Protein AF-A0A388LB11-F1 (afdb_monomer_lite)

Radius of gyration: 39.64 Å; chains: 1; bounding box: 95×59×106 Å

pLDDT: mean 73.93, std 21.46, range [35.56, 98.44]

Sequence (176 aa):
MSSASGSKTSGGGGGKKEASGSGSGGPPPSYPRNPMEGRTCYKCGDPDHFANVSKEYWEAKESNKPFVPLLLGIGRTGRTMAPGAERRSLSADRYTARSESDETNTLMREYFARKERARVEKIEKEGREKAGREAEAAKQEKARRKLEKEAEKKREQKERDDQLLYLVRMEIRQET

Organism: Chara braunii (NCBI:txid69332)

Foldseek 3Di:
DDDDDDDDDDDDDDDDDDDDDDDDDDDPD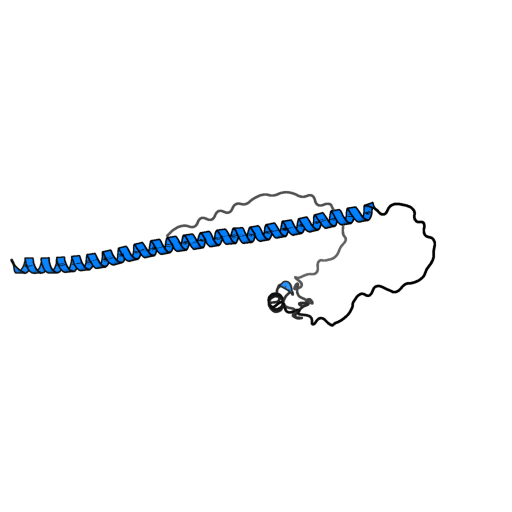DDDDDPLVVPAAPLPRHSPDHLVPDPVNVVCVVVVPPSDDPPDDDPVPPDDDDDDPDDDDPDDDDPPVVVVVVVVVVVVVVVVVVVVVVVVVVVVVVVVVVVVVVVVVVVVVVVVVVVVVVVVVVVVVVVVVVVVVVVVVVVVVVVD

Structure (mmCIF, N/CA/C/O backbone):
data_AF-A0A388LB11-F1
#
_entry.id   AF-A0A388LB11-F1
#
loop_
_atom_site.group_PDB
_atom_site.id
_atom_site.type_symbol
_atom_site.label_atom_id
_atom_site.label_alt_id
_atom_site.label_comp_id
_atom_site.label_asym_id
_atom_site.label_entity_id
_atom_site.label_seq_id
_atom_site.pdbx_PDB_ins_code
_atom_site.Cartn_x
_atom_site.Cartn_y
_atom_site.Cartn_z
_atom_site.occupancy
_atom_site.B_iso_or_equiv
_atom_site.auth_seq_id
_atom_site.auth_comp_id
_atom_site.auth_asym_id
_atom_site.auth_atom_id
_atom_site.pdbx_PDB_model_num
ATOM 1 N N . MET A 1 1 ? -24.658 -29.446 1.500 1.00 43.12 1 MET A N 1
ATOM 2 C CA . MET A 1 1 ? -25.381 -30.130 0.408 1.00 43.12 1 MET A CA 1
ATOM 3 C C . MET A 1 1 ? -25.432 -29.165 -0.766 1.00 43.12 1 MET A C 1
ATOM 5 O O . MET A 1 1 ? -25.865 -28.049 -0.523 1.00 43.12 1 MET A O 1
ATOM 9 N N . SER A 1 2 ? -24.991 -29.603 -1.957 1.00 46.25 2 SER A N 1
ATOM 10 C CA . SER A 1 2 ? -25.348 -29.044 -3.286 1.00 46.25 2 SER A CA 1
ATOM 11 C C . SER A 1 2 ? -24.793 -27.632 -3.610 1.00 46.25 2 SER A C 1
ATOM 13 O O . SER A 1 2 ? -24.921 -26.726 -2.807 1.00 46.25 2 SER A O 1
ATOM 15 N N . SER A 1 3 ? -24.146 -27.305 -4.734 1.00 49.41 3 SER A N 1
ATOM 16 C CA . SER A 1 3 ? -23.940 -27.967 -6.026 1.00 49.41 3 SER A CA 1
ATOM 17 C C . SER A 1 3 ? -22.742 -27.338 -6.753 1.00 49.41 3 SER A C 1
ATOM 19 O O . SER A 1 3 ? -22.456 -26.154 -6.597 1.00 49.41 3 SER A O 1
ATOM 21 N N . ALA A 1 4 ? -22.088 -28.133 -7.598 1.00 53.91 4 ALA A N 1
ATOM 22 C CA . ALA A 1 4 ? -21.172 -27.674 -8.635 1.00 53.91 4 ALA A CA 1
ATOM 23 C C . ALA A 1 4 ? -21.918 -26.927 -9.756 1.00 53.91 4 ALA A C 1
ATOM 25 O O . ALA A 1 4 ? -23.049 -27.284 -10.078 1.00 53.91 4 ALA A O 1
ATOM 26 N N . SER A 1 5 ? -21.253 -25.993 -10.442 1.00 58.09 5 SER A N 1
ATOM 27 C CA . SER A 1 5 ? -21.494 -25.798 -11.877 1.00 58.09 5 SER A CA 1
ATOM 28 C C . SER A 1 5 ? -20.234 -25.256 -12.547 1.00 58.09 5 SER A C 1
ATOM 30 O O . SER A 1 5 ? -19.763 -24.161 -12.252 1.00 58.09 5 SER A O 1
ATOM 32 N N . GLY A 1 6 ? -19.646 -26.090 -13.402 1.00 46.50 6 GLY A N 1
ATOM 33 C CA . GLY A 1 6 ? -18.661 -25.664 -14.380 1.00 46.50 6 GLY A CA 1
ATOM 34 C C . GLY A 1 6 ? -19.359 -25.074 -15.600 1.00 46.50 6 GLY A C 1
ATOM 35 O O . GLY A 1 6 ? -20.530 -25.344 -15.861 1.00 46.50 6 GLY A O 1
ATOM 36 N N . SER A 1 7 ? -18.624 -24.298 -16.384 1.00 45.56 7 SER A N 1
ATOM 37 C CA . SER A 1 7 ? -19.023 -23.955 -17.746 1.00 45.56 7 SER A CA 1
ATOM 38 C C . SER A 1 7 ? -17.780 -23.912 -18.620 1.00 45.56 7 SER A C 1
ATOM 40 O O . SER A 1 7 ? -16.915 -23.053 -18.486 1.00 45.56 7 SER A O 1
ATOM 42 N N . LYS A 1 8 ? -17.692 -24.932 -19.475 1.00 46.06 8 LYS A N 1
ATOM 43 C CA . LYS A 1 8 ? -16.811 -25.016 -20.636 1.00 46.06 8 LYS A CA 1
ATOM 44 C C . LYS A 1 8 ? -17.429 -24.169 -21.745 1.00 46.06 8 LYS A C 1
ATOM 46 O O . LYS A 1 8 ? -18.618 -24.320 -22.006 1.00 46.06 8 LYS A O 1
ATOM 51 N N . THR A 1 9 ? -16.620 -23.406 -22.471 1.00 43.12 9 THR A N 1
ATOM 52 C CA . THR A 1 9 ? -16.975 -22.973 -23.827 1.00 43.12 9 THR A CA 1
ATOM 53 C C . THR A 1 9 ? -15.824 -23.231 -24.783 1.00 43.12 9 THR A C 1
ATOM 55 O O . THR A 1 9 ? -14.700 -22.767 -24.616 1.00 43.12 9 THR A O 1
ATOM 58 N N . SER A 1 10 ? -16.177 -24.043 -25.764 1.00 43.69 10 SER A N 1
ATOM 59 C CA . SER A 1 10 ? -15.512 -24.426 -26.995 1.00 43.69 10 SER A CA 1
ATOM 60 C C . SER A 1 10 ? -15.508 -23.314 -28.047 1.00 43.69 10 SER A C 1
ATOM 62 O O . SER A 1 10 ? -16.470 -22.555 -28.119 1.00 43.69 10 SER A O 1
ATOM 64 N N . GLY A 1 11 ? -14.564 -23.387 -28.990 1.00 35.91 11 GLY A N 1
ATOM 65 C CA . GLY A 1 11 ? -14.920 -23.282 -30.412 1.00 35.91 11 GLY A CA 1
ATOM 66 C C . GLY A 1 11 ? -14.155 -22.268 -31.267 1.00 35.91 11 GLY A C 1
ATOM 67 O O . GLY A 1 11 ? -14.174 -21.077 -30.992 1.00 35.91 11 GLY A O 1
ATOM 68 N N . GLY A 1 12 ? -13.611 -22.776 -32.383 1.00 35.56 12 GLY A N 1
ATOM 69 C CA . GLY A 1 12 ? -13.313 -22.035 -33.619 1.00 35.56 12 GLY A CA 1
ATOM 70 C C . GLY A 1 12 ? -11.838 -21.647 -33.781 1.00 35.56 12 GLY A C 1
ATOM 71 O O . GLY A 1 12 ? -11.324 -20.880 -32.988 1.00 35.56 12 GLY A O 1
ATOM 72 N N . GLY A 1 13 ? -11.056 -22.117 -34.756 1.00 38.56 13 GLY A N 1
ATOM 73 C CA . GLY A 1 13 ? -11.386 -22.726 -36.045 1.00 38.56 13 GLY A CA 1
ATOM 74 C C . GLY A 1 13 ? -11.063 -21.758 -37.189 1.00 38.56 13 GLY A C 1
ATOM 75 O O . GLY A 1 13 ? -11.896 -20.940 -37.552 1.00 38.56 13 GLY A O 1
ATOM 76 N N . GLY A 1 14 ? -9.863 -21.873 -37.760 1.00 39.59 14 GLY A N 1
ATOM 77 C CA . GLY A 1 14 ? -9.421 -21.193 -38.986 1.00 39.59 14 GLY A CA 1
ATOM 78 C C . GLY A 1 14 ? -7.898 -21.320 -39.098 1.00 39.59 14 GLY A C 1
ATOM 79 O O . GLY A 1 14 ? -7.193 -21.009 -38.153 1.00 39.59 14 GLY A O 1
ATOM 80 N N . GLY A 1 15 ? -7.275 -21.837 -40.150 1.00 38.62 15 GLY A N 1
ATOM 81 C CA . GLY A 1 15 ? -7.727 -22.050 -41.517 1.00 38.62 15 GLY A CA 1
ATOM 82 C C . GLY A 1 15 ? -6.578 -21.665 -42.454 1.00 38.62 15 GLY A C 1
ATOM 83 O O . GLY A 1 15 ? -6.564 -20.556 -42.962 1.00 38.62 15 GLY A O 1
ATOM 84 N N . LYS A 1 16 ? -5.604 -22.580 -42.581 1.00 44.38 16 LYS A N 1
ATOM 85 C CA . LYS A 1 16 ? -4.581 -22.795 -43.634 1.00 44.38 16 LYS A CA 1
ATOM 86 C C . LYS A 1 16 ? -4.255 -21.651 -44.612 1.00 44.38 16 LYS A C 1
ATOM 88 O O . LYS A 1 16 ? -5.124 -21.281 -45.388 1.00 44.38 16 LYS A O 1
ATOM 93 N N . LYS A 1 17 ? -2.954 -21.358 -44.779 1.00 43.97 17 LYS A N 1
ATOM 94 C CA . LYS A 1 17 ? -2.221 -21.466 -46.067 1.00 43.97 17 LYS A CA 1
ATOM 95 C C . LYS A 1 17 ? -0.729 -21.682 -45.782 1.00 43.97 17 LYS A C 1
ATOM 97 O O . LYS A 1 17 ? -0.020 -20.728 -45.490 1.00 43.97 17 LYS A O 1
ATOM 102 N N . GLU A 1 18 ? -0.266 -22.926 -45.875 1.00 40.22 18 GLU A N 1
ATOM 103 C CA . GLU A 1 18 ? 1.165 -23.227 -45.960 1.00 40.22 18 GLU A CA 1
ATOM 104 C C . GLU A 1 18 ? 1.530 -23.537 -47.407 1.00 40.22 18 GLU A C 1
ATOM 106 O O . GLU A 1 18 ? 0.838 -24.291 -48.097 1.00 40.22 18 GLU A O 1
ATOM 111 N N . ALA A 1 19 ? 2.601 -22.890 -47.859 1.00 45.03 19 ALA A N 1
ATOM 112 C CA . ALA A 1 19 ? 3.235 -23.135 -49.134 1.00 45.03 19 ALA A CA 1
ATOM 113 C C . ALA A 1 19 ? 3.982 -24.473 -49.081 1.00 45.03 19 ALA A C 1
ATOM 115 O O . ALA A 1 19 ? 4.755 -24.752 -48.168 1.00 45.03 19 ALA A O 1
ATOM 116 N N . SER A 1 20 ? 3.733 -25.290 -50.094 1.00 47.94 20 SER A N 1
ATOM 117 C CA . SER A 1 20 ? 4.378 -26.564 -50.369 1.00 47.94 20 SER A CA 1
ATOM 118 C C . SER A 1 20 ? 5.871 -26.386 -50.659 1.00 47.94 20 SER A C 1
ATOM 120 O O . SER A 1 20 ? 6.243 -25.940 -51.744 1.00 47.94 20 SER A O 1
ATOM 122 N N . GLY A 1 21 ? 6.720 -26.777 -49.711 1.00 39.19 21 GLY A N 1
ATOM 123 C CA . GLY A 1 21 ? 8.145 -27.023 -49.924 1.00 39.19 21 GLY A CA 1
ATOM 124 C C . GLY A 1 21 ? 8.427 -28.520 -49.839 1.00 39.19 21 GLY A C 1
ATOM 125 O O . GLY A 1 21 ? 8.401 -29.093 -48.754 1.00 39.19 21 GLY A O 1
ATOM 126 N N . SER A 1 22 ? 8.665 -29.154 -50.989 1.00 50.25 22 SER A N 1
ATOM 127 C CA . SER A 1 22 ? 9.125 -30.544 -51.083 1.00 50.25 22 SER A CA 1
ATOM 128 C C . SER A 1 22 ? 10.535 -30.670 -50.506 1.00 50.25 22 SER A C 1
ATOM 130 O O . SER A 1 22 ? 11.473 -30.088 -51.044 1.00 50.25 22 SER A O 1
ATOM 132 N N . GLY A 1 23 ? 10.678 -31.448 -49.434 1.00 39.88 23 GLY A N 1
ATOM 133 C CA . GLY A 1 23 ? 11.954 -31.818 -48.829 1.00 39.88 23 GLY A CA 1
ATOM 134 C C . GLY A 1 23 ? 11.985 -33.321 -48.576 1.00 39.88 23 GLY A C 1
ATOM 135 O O . GLY A 1 23 ? 11.173 -33.861 -47.834 1.00 39.88 23 GLY A O 1
ATOM 136 N N . SER A 1 24 ? 12.901 -33.984 -49.259 1.00 47.50 24 SER A N 1
ATOM 137 C CA . SER A 1 24 ? 13.151 -35.420 -49.333 1.00 47.50 24 SER A CA 1
ATOM 138 C C . SER A 1 24 ? 13.372 -36.132 -47.988 1.00 47.50 24 SER A C 1
ATOM 140 O O . SER A 1 24 ? 14.264 -35.769 -47.229 1.00 47.50 24 SER A O 1
ATOM 142 N N . GLY A 1 25 ? 12.606 -37.208 -47.783 1.00 48.12 25 GLY A N 1
ATOM 143 C CA . GLY A 1 25 ? 13.042 -38.531 -47.310 1.00 48.12 25 GLY A CA 1
ATOM 144 C C . GLY A 1 25 ? 14.079 -38.641 -46.186 1.00 48.12 25 GLY A C 1
ATOM 145 O O . GLY A 1 25 ? 15.279 -38.654 -46.438 1.00 48.12 25 GLY A O 1
ATOM 146 N N . GLY A 1 26 ? 13.595 -38.935 -44.980 1.00 47.62 26 GLY A N 1
ATOM 147 C CA . GLY A 1 26 ? 14.339 -39.647 -43.940 1.00 47.62 26 GLY A CA 1
ATOM 148 C C . GLY A 1 26 ? 13.357 -40.267 -42.936 1.00 47.62 26 GLY A C 1
ATOM 149 O O . GLY A 1 26 ? 12.385 -39.597 -42.579 1.00 47.62 26 GLY A O 1
ATOM 150 N N . PRO A 1 27 ? 13.531 -41.530 -42.500 1.00 52.50 27 PRO A N 1
ATOM 151 C CA . PRO A 1 27 ? 12.676 -42.108 -41.467 1.00 52.50 27 PRO A CA 1
ATOM 152 C C . PRO A 1 27 ? 12.862 -41.338 -40.145 1.00 52.50 27 PRO A C 1
ATOM 154 O O . PRO A 1 27 ? 14.002 -41.029 -39.785 1.00 52.50 27 PRO A O 1
ATOM 157 N N . PRO A 1 28 ? 11.785 -41.010 -39.406 1.00 54.91 28 PRO A N 1
ATOM 158 C CA . PRO A 1 28 ? 11.915 -40.356 -38.111 1.00 54.91 28 PRO A CA 1
ATOM 159 C C . PRO A 1 28 ? 12.583 -41.325 -37.121 1.00 54.91 28 PRO A C 1
ATOM 161 O O . PRO A 1 28 ? 12.150 -42.477 -37.026 1.00 54.91 28 PRO A O 1
ATOM 164 N N . PRO A 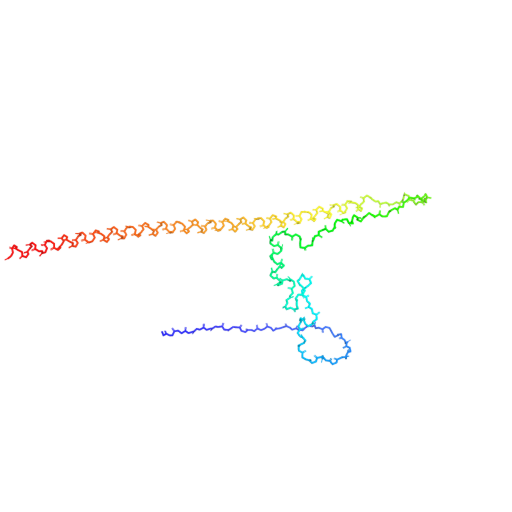1 29 ? 13.625 -40.910 -36.378 1.00 57.91 29 PRO A N 1
ATOM 165 C CA . PRO A 1 29 ? 14.191 -41.754 -35.339 1.00 57.91 29 PRO A CA 1
ATOM 166 C C . PRO A 1 29 ? 13.130 -42.015 -34.266 1.00 57.91 29 PRO A C 1
ATOM 168 O O . PRO A 1 29 ? 12.500 -41.101 -33.735 1.00 57.91 29 PRO A O 1
ATOM 171 N N . SER A 1 30 ? 12.918 -43.296 -33.993 1.00 64.94 30 SER A N 1
ATOM 172 C CA . SER A 1 30 ? 12.007 -43.818 -32.986 1.00 64.94 30 SER A CA 1
ATOM 173 C C . SER A 1 30 ? 12.458 -43.438 -31.566 1.00 64.94 30 SER A C 1
ATOM 175 O O . SER A 1 30 ? 13.608 -43.701 -31.214 1.00 64.94 30 SER A O 1
ATOM 177 N N . TYR A 1 31 ? 11.507 -42.941 -30.760 1.00 54.12 31 TYR A N 1
ATOM 178 C CA . TYR A 1 31 ? 11.539 -42.671 -29.303 1.00 54.12 31 TYR A CA 1
ATOM 179 C C . TYR A 1 31 ? 12.163 -41.339 -28.835 1.00 54.12 31 TYR A C 1
ATOM 181 O O . TYR A 1 31 ? 13.040 -40.787 -29.502 1.00 54.12 31 TYR A O 1
ATOM 189 N N . PRO A 1 32 ? 11.679 -40.769 -27.703 1.00 55.62 32 PRO A N 1
ATOM 190 C CA . PRO A 1 32 ? 12.093 -39.449 -27.258 1.00 55.62 32 PRO A CA 1
ATOM 191 C C . PRO A 1 32 ? 13.524 -39.556 -26.742 1.00 55.62 32 PRO A C 1
ATOM 193 O O . PRO A 1 32 ? 13.767 -40.077 -25.657 1.00 55.62 32 PRO A O 1
ATOM 196 N N . ARG A 1 33 ? 14.487 -39.062 -27.522 1.00 58.50 33 ARG A N 1
ATOM 197 C CA . ARG A 1 33 ? 15.816 -38.759 -26.990 1.00 58.50 33 ARG A CA 1
ATOM 198 C C . ARG A 1 33 ? 15.609 -37.801 -25.827 1.00 58.50 33 ARG A C 1
ATOM 200 O O . ARG A 1 33 ? 15.022 -36.735 -26.025 1.00 58.50 33 ARG A O 1
ATOM 207 N N . ASN A 1 34 ? 16.056 -38.181 -24.633 1.00 61.06 34 ASN A N 1
ATOM 208 C CA . ASN A 1 34 ? 16.074 -37.271 -23.497 1.00 61.06 34 ASN A CA 1
ATOM 209 C C . ASN A 1 34 ? 16.725 -35.957 -23.971 1.00 61.06 34 ASN A C 1
ATOM 211 O O . ASN A 1 34 ? 17.841 -36.002 -24.493 1.00 61.06 34 ASN A O 1
ATOM 215 N N . PRO A 1 35 ? 16.072 -34.785 -23.830 1.00 65.62 35 PRO A N 1
ATOM 216 C CA . PRO A 1 35 ? 16.616 -33.503 -24.302 1.00 65.62 35 PRO A CA 1
ATOM 217 C C . PRO A 1 35 ? 18.001 -33.170 -23.721 1.00 65.62 35 PRO A C 1
ATOM 219 O O . PRO A 1 35 ? 18.715 -32.315 -24.249 1.00 65.62 35 PRO A O 1
ATOM 222 N N . MET A 1 36 ? 18.352 -33.863 -22.637 1.00 67.31 36 MET A N 1
ATOM 223 C CA . MET A 1 36 ? 19.573 -33.743 -21.852 1.00 67.31 36 MET A CA 1
ATOM 224 C C . MET A 1 36 ? 20.662 -34.759 -22.232 1.00 67.31 36 MET A C 1
ATOM 226 O O . MET A 1 36 ? 21.781 -34.670 -21.737 1.00 67.31 36 MET A O 1
ATOM 230 N N . GLU A 1 37 ? 20.389 -35.722 -23.118 1.00 64.75 37 GLU A N 1
ATOM 231 C CA . GLU A 1 37 ? 21.358 -36.765 -23.467 1.00 64.75 37 GLU A CA 1
ATOM 232 C C . GLU A 1 37 ? 22.547 -36.160 -24.236 1.00 64.75 37 GLU A C 1
ATOM 234 O O . GLU A 1 37 ? 22.436 -35.756 -25.397 1.00 64.75 37 GLU A O 1
ATOM 239 N N . GLY A 1 38 ? 23.684 -36.035 -23.541 1.00 69.50 38 GLY A N 1
ATOM 240 C CA . GLY A 1 38 ? 24.907 -35.400 -24.040 1.00 69.50 38 GLY A CA 1
ATOM 241 C C . GLY A 1 38 ? 24.987 -33.881 -23.842 1.00 69.50 38 GLY A C 1
ATOM 242 O O . GLY A 1 38 ? 25.917 -33.259 -24.356 1.00 69.50 38 GLY A O 1
ATOM 243 N N . ARG A 1 39 ? 24.046 -33.261 -23.115 1.00 75.44 39 ARG A N 1
ATOM 244 C CA . ARG A 1 39 ? 24.089 -31.829 -22.783 1.00 75.44 39 ARG A CA 1
ATOM 245 C C . ARG A 1 39 ? 24.245 -31.650 -21.281 1.00 75.44 39 ARG A C 1
ATOM 247 O O . ARG A 1 39 ? 23.377 -32.046 -20.518 1.00 75.44 39 ARG A O 1
ATOM 254 N N . THR A 1 40 ? 25.327 -31.002 -20.876 1.00 83.69 40 THR A N 1
ATOM 255 C CA . THR A 1 40 ? 25.536 -30.573 -19.495 1.00 83.69 40 THR A CA 1
ATOM 256 C C . THR A 1 40 ? 25.313 -29.075 -19.360 1.00 83.69 40 THR A C 1
ATOM 258 O O . THR A 1 40 ? 25.428 -28.297 -20.316 1.00 83.69 40 THR A O 1
ATOM 261 N N . CYS A 1 41 ? 24.990 -28.639 -18.151 1.00 82.88 41 CYS A N 1
ATOM 262 C CA . CYS A 1 41 ? 25.022 -27.242 -17.789 1.00 82.88 41 CYS A CA 1
ATOM 263 C C . CYS A 1 41 ? 26.436 -26.699 -18.031 1.00 82.88 41 CYS A C 1
ATOM 265 O O . CYS A 1 41 ? 27.370 -27.045 -17.320 1.00 82.88 41 CYS A O 1
ATOM 267 N N . TYR A 1 42 ? 26.606 -25.778 -18.979 1.00 75.50 42 TYR A N 1
ATOM 268 C CA . TYR A 1 42 ? 27.911 -25.158 -19.261 1.00 75.50 42 TYR A CA 1
ATOM 269 C C . TYR A 1 42 ? 28.479 -24.318 -18.096 1.00 75.50 42 TYR A C 1
ATOM 271 O O . TYR A 1 42 ? 29.549 -23.723 -18.233 1.00 75.50 42 TYR A O 1
ATOM 279 N N . LYS A 1 43 ? 27.745 -24.198 -16.980 1.00 70.81 43 LYS A N 1
ATOM 280 C CA . LYS A 1 43 ? 28.169 -23.477 -15.774 1.00 70.81 43 LYS A CA 1
ATOM 281 C C . LYS A 1 43 ? 28.618 -24.394 -14.636 1.00 70.81 43 LYS A C 1
ATOM 283 O O . LYS A 1 43 ? 29.660 -24.099 -14.068 1.00 70.81 43 LYS A O 1
ATOM 288 N N . CYS A 1 44 ? 27.884 -25.467 -14.331 1.00 82.44 44 CYS A N 1
ATOM 289 C CA . CYS A 1 44 ? 28.246 -26.410 -13.259 1.00 82.44 44 CYS A CA 1
ATOM 290 C C . CYS A 1 44 ? 28.734 -27.778 -13.767 1.00 82.44 44 CYS A C 1
ATOM 292 O O . CYS A 1 44 ? 29.340 -28.527 -13.017 1.00 82.44 44 CYS A O 1
ATOM 294 N N . GLY A 1 45 ? 28.535 -28.096 -15.047 1.00 77.25 45 GLY A N 1
ATOM 295 C CA . GLY A 1 45 ? 28.946 -29.367 -15.645 1.00 77.25 45 GLY A CA 1
ATOM 296 C C . GLY A 1 45 ? 27.955 -30.516 -15.446 1.00 77.25 45 GLY A C 1
ATOM 297 O O . GLY A 1 45 ? 28.168 -31.581 -16.020 1.00 77.25 45 GLY A O 1
ATOM 298 N N . ASP A 1 46 ? 26.856 -30.300 -14.720 1.00 81.00 46 ASP A N 1
ATOM 299 C CA . ASP A 1 46 ? 25.875 -31.353 -14.450 1.00 81.00 46 ASP A CA 1
ATOM 300 C C . ASP A 1 46 ? 24.975 -31.651 -15.659 1.00 81.00 46 ASP A C 1
ATOM 302 O O . ASP A 1 46 ? 24.557 -30.724 -16.361 1.00 81.00 46 ASP A O 1
ATOM 306 N N . PRO A 1 47 ? 24.635 -32.926 -15.911 1.00 78.81 47 PRO A N 1
ATOM 307 C CA . PRO A 1 47 ? 23.810 -33.339 -17.047 1.00 78.81 47 PRO A CA 1
ATOM 308 C C . PRO A 1 47 ? 22.299 -33.173 -16.828 1.00 78.81 47 PRO A C 1
ATOM 310 O O . PRO A 1 47 ? 21.534 -33.445 -17.747 1.00 78.81 47 PRO A O 1
ATOM 313 N N . ASP A 1 48 ? 21.852 -32.758 -15.640 1.00 79.00 48 ASP A N 1
ATOM 314 C CA . ASP A 1 48 ? 20.439 -32.863 -15.238 1.00 79.00 48 ASP A CA 1
ATOM 315 C C . ASP A 1 48 ? 19.645 -31.549 -15.375 1.00 79.00 48 ASP A C 1
ATOM 317 O O . ASP A 1 48 ? 18.418 -31.519 -15.285 1.00 79.00 48 ASP A O 1
ATOM 321 N N . HIS A 1 49 ? 20.317 -30.433 -15.673 1.00 81.38 49 HIS A N 1
ATOM 322 C CA . HIS A 1 49 ? 19.653 -29.141 -15.853 1.00 81.38 49 HIS A CA 1
ATOM 323 C C . HIS A 1 49 ? 20.376 -28.208 -16.822 1.00 81.38 49 HIS A C 1
ATOM 325 O O . HIS A 1 49 ? 21.572 -28.311 -17.084 1.00 81.38 49 HIS A O 1
ATOM 331 N N . PHE A 1 50 ? 19.638 -27.236 -17.360 1.00 80.88 50 PHE A N 1
ATOM 332 C CA . PHE A 1 50 ? 20.231 -26.135 -18.119 1.00 80.88 50 PHE A CA 1
ATOM 333 C C . PHE A 1 50 ? 20.739 -25.040 -17.177 1.00 80.88 50 PHE A C 1
ATOM 335 O O . PHE A 1 50 ? 20.186 -24.830 -16.099 1.00 80.88 50 PHE A O 1
ATOM 342 N N . ALA A 1 51 ? 21.726 -24.253 -17.617 1.00 76.00 51 ALA A N 1
ATOM 343 C CA . ALA A 1 51 ? 22.293 -23.163 -16.812 1.00 76.00 51 ALA A CA 1
ATOM 344 C C . ALA A 1 51 ? 21.252 -22.152 -16.313 1.00 76.00 51 ALA A C 1
ATOM 346 O O . ALA A 1 51 ? 21.417 -21.583 -15.241 1.00 76.00 51 ALA A O 1
ATOM 347 N N . ASN A 1 52 ? 20.156 -21.969 -17.055 1.00 75.62 52 ASN A N 1
ATOM 348 C CA . ASN A 1 52 ? 19.073 -21.069 -16.662 1.00 75.62 52 ASN A CA 1
ATOM 349 C C . ASN A 1 52 ? 18.246 -21.583 -15.464 1.00 75.62 52 ASN A C 1
ATOM 351 O O . ASN A 1 52 ? 17.541 -20.807 -14.826 1.00 75.62 52 ASN A O 1
ATOM 355 N N . VAL A 1 53 ? 18.335 -22.880 -15.163 1.00 79.12 53 VAL A N 1
ATOM 356 C CA . VAL A 1 53 ? 17.657 -23.556 -14.044 1.00 79.12 53 VAL A CA 1
ATOM 357 C C . VAL A 1 53 ? 18.645 -23.949 -12.938 1.00 79.12 53 VAL A C 1
ATOM 359 O O . VAL A 1 53 ? 18.237 -24.498 -11.921 1.00 79.12 53 VAL A O 1
ATOM 362 N N . SER A 1 54 ? 19.941 -23.660 -13.115 1.00 82.19 54 SER A N 1
ATOM 363 C CA . SER A 1 54 ? 20.961 -23.967 -12.112 1.00 82.19 54 SER A CA 1
ATOM 364 C C . SER A 1 54 ? 20.803 -23.054 -10.903 1.00 82.19 54 SER A C 1
ATOM 366 O O . SER A 1 54 ? 20.875 -21.828 -11.025 1.00 82.19 54 SER A O 1
ATOM 368 N N . LYS A 1 55 ? 20.625 -23.653 -9.724 1.00 81.69 55 LYS A N 1
ATOM 369 C CA . LYS A 1 55 ? 20.546 -22.922 -8.456 1.00 81.69 55 LYS A CA 1
ATOM 370 C C . LYS A 1 55 ? 21.833 -22.139 -8.189 1.00 81.69 55 LYS A C 1
ATOM 372 O O . LYS A 1 55 ? 21.776 -20.955 -7.875 1.00 81.69 55 LYS A O 1
ATOM 377 N N . GLU A 1 56 ? 22.982 -22.761 -8.447 1.00 74.00 56 GLU A N 1
ATOM 378 C CA . GLU A 1 56 ? 24.300 -22.131 -8.313 1.00 74.00 56 GLU A CA 1
ATOM 379 C C . GLU A 1 56 ? 24.461 -20.911 -9.229 1.00 74.00 56 GLU A C 1
ATOM 381 O O . GLU A 1 56 ? 25.104 -19.930 -8.863 1.00 74.00 56 GLU A O 1
ATOM 386 N N . TYR A 1 57 ? 23.847 -20.933 -10.420 1.00 75.06 57 TYR A N 1
ATOM 387 C CA . TYR A 1 57 ? 23.875 -19.790 -11.334 1.00 75.06 57 TYR A CA 1
ATOM 388 C C . TYR A 1 57 ? 23.082 -18.603 -10.783 1.00 75.06 57 TYR A C 1
ATOM 390 O O . TYR A 1 57 ? 23.556 -17.467 -10.856 1.00 75.06 57 TYR A O 1
ATOM 398 N N . TRP A 1 58 ? 21.895 -18.849 -10.228 1.00 80.56 58 TRP A N 1
ATOM 399 C CA . TRP A 1 58 ? 21.094 -17.791 -9.617 1.00 80.56 58 TRP A CA 1
ATOM 400 C C . TRP A 1 58 ? 21.756 -17.245 -8.350 1.00 80.56 58 TRP A C 1
ATOM 402 O O . TRP A 1 58 ? 21.869 -16.030 -8.219 1.00 80.56 58 TRP A O 1
ATOM 412 N N . GLU A 1 59 ? 22.327 -18.107 -7.507 1.00 80.31 59 GLU A N 1
ATOM 413 C CA . GLU A 1 59 ? 23.089 -17.697 -6.319 1.00 80.31 59 GLU A CA 1
ATOM 414 C C . GLU A 1 59 ? 24.346 -16.872 -6.692 1.00 80.31 59 GLU A C 1
ATOM 416 O O . GLU A 1 59 ? 24.640 -15.843 -6.074 1.00 80.31 59 GLU A O 1
ATOM 421 N N . ALA A 1 60 ? 25.071 -17.242 -7.756 1.00 71.19 60 ALA A N 1
ATOM 422 C CA . ALA A 1 60 ? 26.212 -16.469 -8.263 1.00 71.19 60 ALA A CA 1
ATOM 423 C C . ALA A 1 60 ? 25.793 -15.112 -8.864 1.00 71.19 60 ALA A C 1
ATOM 425 O O . ALA A 1 60 ? 26.477 -14.101 -8.691 1.00 71.19 60 ALA A O 1
ATOM 426 N N . LYS A 1 61 ? 24.651 -15.078 -9.558 1.00 76.06 61 LYS A N 1
ATOM 427 C CA . LYS A 1 61 ? 24.091 -13.865 -10.164 1.00 76.06 61 LYS A CA 1
ATOM 428 C C . LYS A 1 61 ? 23.566 -12.885 -9.113 1.00 76.06 61 LYS A C 1
ATOM 430 O O . LYS A 1 61 ? 23.789 -11.687 -9.254 1.00 76.06 61 LYS A O 1
ATOM 435 N N . GLU A 1 62 ? 22.915 -13.378 -8.063 1.00 80.62 62 GLU A N 1
ATOM 436 C CA . GLU A 1 62 ? 22.427 -12.565 -6.940 1.00 80.62 62 GLU A CA 1
ATOM 437 C C . GLU A 1 62 ? 23.567 -12.038 -6.067 1.00 80.62 62 GLU A C 1
ATOM 439 O O . GLU A 1 62 ? 23.520 -10.903 -5.596 1.00 80.62 62 GLU A O 1
ATOM 444 N N . SER A 1 63 ? 24.637 -12.816 -5.905 1.00 78.25 63 SER A N 1
ATOM 445 C CA . SER A 1 63 ? 25.796 -12.401 -5.109 1.00 78.25 63 SER A CA 1
ATOM 446 C C . SER A 1 63 ? 26.713 -11.384 -5.802 1.00 78.25 63 SER A C 1
ATOM 448 O O . SER A 1 63 ? 27.698 -10.968 -5.192 1.00 78.25 63 SER A O 1
ATOM 450 N N . ASN A 1 64 ? 26.420 -10.964 -7.046 1.00 64.00 64 ASN A N 1
ATOM 451 C CA . ASN A 1 64 ? 27.270 -10.083 -7.869 1.00 64.00 64 ASN A CA 1
ATOM 452 C C . ASN A 1 64 ? 28.746 -10.526 -7.917 1.00 64.00 64 ASN A C 1
ATOM 454 O O . ASN A 1 64 ? 29.649 -9.720 -8.152 1.00 64.00 64 ASN A O 1
ATOM 458 N N . LYS A 1 65 ? 29.013 -11.817 -7.699 1.00 67.38 65 LYS A N 1
ATOM 459 C CA . LYS A 1 65 ? 30.356 -12.376 -7.789 1.00 67.38 65 LYS A CA 1
ATOM 460 C C . LYS A 1 65 ? 30.600 -12.755 -9.248 1.00 67.38 65 LYS A C 1
ATOM 462 O O . LYS A 1 65 ? 29.882 -13.609 -9.773 1.00 67.38 65 LYS A O 1
ATOM 467 N N . PRO A 1 66 ? 31.586 -12.153 -9.938 1.00 57.78 66 PRO A N 1
ATOM 468 C CA . PRO A 1 66 ? 31.970 -12.625 -11.258 1.00 57.78 66 PRO A CA 1
ATOM 469 C C . PRO A 1 66 ? 32.463 -14.069 -11.120 1.00 57.78 66 PRO A C 1
ATOM 471 O O . PRO A 1 66 ? 33.518 -14.335 -10.555 1.00 57.78 66 PRO A O 1
ATOM 474 N N . PHE A 1 67 ? 31.655 -15.008 -11.614 1.00 56.47 67 PHE A N 1
ATOM 475 C CA . PHE A 1 67 ? 31.896 -16.453 -11.520 1.00 56.47 67 PHE A CA 1
ATOM 476 C C . PHE A 1 67 ? 33.159 -16.906 -12.276 1.00 56.47 67 PHE A C 1
ATOM 478 O O . PHE A 1 67 ? 33.651 -18.009 -12.074 1.00 56.47 67 PHE A O 1
ATOM 485 N N . VAL A 1 68 ? 33.711 -16.047 -13.135 1.00 60.03 68 VAL A N 1
ATOM 486 C CA . VAL A 1 68 ? 35.012 -16.256 -13.772 1.00 60.03 68 VAL A CA 1
ATOM 487 C C . VAL A 1 68 ? 35.983 -15.251 -13.157 1.00 60.03 68 VAL A C 1
ATOM 489 O O . VAL A 1 68 ? 35.751 -14.048 -13.314 1.00 60.03 68 VAL A O 1
ATOM 492 N N . PRO A 1 69 ? 37.063 -15.695 -12.485 1.00 54.56 69 PRO A N 1
ATOM 493 C CA . PRO A 1 69 ? 38.187 -14.822 -12.186 1.00 54.56 69 PRO A CA 1
ATOM 494 C C . PRO A 1 69 ? 38.622 -14.163 -13.495 1.00 54.56 69 PRO A C 1
ATOM 496 O O . PRO A 1 69 ? 39.014 -14.856 -14.435 1.00 54.56 69 PRO A O 1
ATOM 499 N N . LEU A 1 70 ? 38.482 -12.839 -13.594 1.00 52.19 70 LEU A N 1
ATOM 500 C CA . LEU A 1 70 ? 38.997 -12.088 -14.734 1.00 52.19 70 LEU A CA 1
ATOM 501 C C . LEU A 1 70 ? 40.514 -12.286 -14.753 1.00 52.19 70 LEU A C 1
ATOM 503 O O . LEU A 1 70 ? 41.251 -11.613 -14.034 1.00 52.19 70 LEU A O 1
ATOM 507 N N . LEU A 1 71 ? 40.976 -13.226 -15.573 1.00 47.81 71 LEU A N 1
ATOM 508 C CA . LEU A 1 71 ? 42.354 -13.263 -16.024 1.00 47.81 71 LEU A CA 1
ATOM 509 C C . LEU A 1 71 ? 42.630 -11.914 -16.687 1.00 47.81 71 LEU A C 1
ATOM 511 O O . LEU A 1 71 ? 42.020 -11.555 -17.697 1.00 47.81 71 LEU A O 1
ATOM 515 N N . LEU A 1 72 ? 43.498 -11.145 -16.033 1.00 53.19 72 LEU A N 1
ATOM 516 C CA . LEU A 1 72 ? 44.054 -9.902 -16.534 1.00 53.19 72 LEU A CA 1
ATOM 517 C C . LEU A 1 72 ? 44.502 -10.067 -17.991 1.00 53.19 72 LEU A C 1
ATOM 519 O O . LEU A 1 72 ? 45.239 -10.993 -18.318 1.00 53.19 72 LEU A O 1
ATOM 523 N N . GLY A 1 73 ? 44.149 -9.081 -18.814 1.00 49.62 73 GLY A N 1
ATOM 524 C CA . GLY A 1 73 ? 44.857 -8.783 -20.054 1.00 49.62 73 GLY A CA 1
ATOM 525 C C . GLY A 1 73 ? 44.391 -9.572 -21.272 1.00 49.62 73 GLY A C 1
ATOM 526 O O . GLY A 1 73 ? 44.836 -10.680 -21.505 1.00 49.62 73 GLY A O 1
ATOM 527 N N . ILE A 1 74 ? 43.579 -8.927 -22.109 1.00 47.34 74 ILE A N 1
ATOM 528 C CA . ILE A 1 74 ? 43.880 -8.682 -23.527 1.00 47.34 74 ILE A CA 1
ATOM 529 C C . ILE A 1 74 ? 43.119 -7.398 -23.861 1.00 47.34 74 ILE A C 1
ATOM 531 O O . ILE A 1 74 ? 41.947 -7.403 -24.243 1.00 47.34 74 ILE A O 1
ATOM 535 N N . GLY A 1 75 ? 43.797 -6.261 -23.687 1.00 44.94 75 GLY A N 1
ATOM 536 C CA . GLY A 1 75 ? 43.490 -5.111 -24.519 1.00 44.94 75 GLY A CA 1
ATOM 537 C C . GLY A 1 75 ? 43.658 -5.581 -25.957 1.00 44.94 75 GLY A C 1
ATOM 538 O O . GLY A 1 75 ? 44.735 -6.039 -26.338 1.00 44.94 75 GLY A O 1
ATOM 539 N N . ARG A 1 76 ? 42.584 -5.551 -26.749 1.00 48.47 76 ARG A N 1
ATOM 540 C CA . ARG A 1 76 ? 42.682 -5.739 -28.198 1.00 48.47 76 ARG A CA 1
ATOM 541 C C . ARG A 1 76 ? 43.352 -4.498 -28.776 1.00 48.47 76 ARG A C 1
ATOM 543 O O . ARG A 1 76 ? 42.701 -3.616 -29.325 1.00 48.47 76 ARG A O 1
ATOM 550 N N . THR A 1 77 ? 44.665 -4.443 -28.600 1.00 48.44 77 THR A N 1
ATOM 551 C CA . THR A 1 77 ? 45.591 -3.530 -29.251 1.00 48.44 77 THR A CA 1
ATOM 552 C C . THR A 1 77 ? 45.527 -3.837 -30.742 1.00 48.44 77 THR A C 1
ATOM 554 O O . THR A 1 77 ? 46.080 -4.822 -31.234 1.00 48.44 77 THR A O 1
ATOM 557 N N . GLY A 1 78 ? 44.739 -3.042 -31.461 1.00 43.22 78 GLY A N 1
ATOM 558 C CA . GLY A 1 78 ? 44.655 -3.095 -32.910 1.00 43.22 78 GLY A CA 1
ATOM 559 C C . GLY A 1 78 ? 45.970 -2.628 -33.525 1.00 43.22 78 GLY A C 1
ATOM 560 O O . GLY A 1 78 ? 46.270 -1.445 -33.498 1.00 43.22 78 GLY A O 1
ATOM 561 N N . ARG A 1 79 ? 46.736 -3.597 -34.030 1.00 44.62 79 ARG A N 1
ATOM 562 C CA . ARG A 1 79 ? 47.685 -3.553 -35.157 1.00 44.62 79 ARG A CA 1
ATOM 563 C C . ARG A 1 79 ? 48.338 -2.202 -35.486 1.00 44.62 79 ARG A C 1
ATOM 565 O O . ARG A 1 79 ? 47.743 -1.323 -36.098 1.00 44.62 79 ARG A O 1
ATOM 572 N N . THR A 1 80 ? 49.638 -2.168 -35.219 1.00 47.47 80 THR A N 1
ATOM 573 C CA . THR A 1 80 ? 50.698 -1.545 -36.020 1.00 47.47 80 THR A CA 1
ATOM 574 C C . THR A 1 80 ? 50.353 -1.442 -37.511 1.00 47.47 80 THR A C 1
ATOM 576 O O . THR A 1 80 ? 50.080 -2.474 -38.113 1.00 47.47 80 THR A O 1
ATOM 579 N N . MET A 1 81 ? 50.439 -0.239 -38.095 1.00 37.88 81 MET A N 1
ATOM 580 C CA . MET A 1 81 ? 50.990 0.028 -39.436 1.00 37.88 81 MET A CA 1
ATOM 581 C C . MET A 1 81 ? 51.356 1.520 -39.556 1.00 37.88 81 MET A C 1
ATOM 583 O O . MET A 1 81 ? 50.491 2.389 -39.500 1.00 37.88 81 MET A O 1
ATOM 587 N N . ALA A 1 82 ? 52.631 1.807 -39.792 1.00 40.34 82 ALA A N 1
ATOM 588 C CA . ALA A 1 82 ? 53.114 2.992 -40.507 1.00 40.34 82 ALA A CA 1
ATOM 589 C C . ALA A 1 82 ? 54.283 2.522 -41.398 1.00 40.34 82 ALA A C 1
ATOM 591 O O . ALA A 1 82 ? 54.896 1.515 -41.034 1.00 40.34 82 ALA A O 1
ATOM 592 N N . PRO A 1 83 ? 54.674 3.201 -42.497 1.00 53.59 83 PRO A N 1
ATOM 593 C CA . PRO A 1 83 ? 54.062 4.318 -43.223 1.00 53.59 83 PRO A CA 1
ATOM 594 C C . PRO A 1 83 ? 53.813 3.979 -44.717 1.00 53.59 83 PRO A C 1
ATOM 596 O O . PRO A 1 83 ? 54.504 3.156 -45.310 1.00 53.59 83 PRO A O 1
ATOM 599 N N . GLY A 1 84 ? 52.855 4.641 -45.366 1.00 39.56 84 GLY A N 1
ATOM 600 C CA . GLY A 1 84 ? 52.612 4.472 -46.802 1.00 39.56 84 GLY A CA 1
ATOM 601 C C . GLY A 1 84 ? 52.036 5.741 -47.406 1.00 39.56 84 GLY A C 1
ATOM 602 O O . GLY A 1 84 ? 50.836 5.986 -47.318 1.00 39.56 84 GLY A O 1
ATOM 603 N N . ALA A 1 85 ? 52.906 6.566 -47.984 1.00 51.78 85 ALA A N 1
ATOM 604 C CA . ALA A 1 85 ? 52.511 7.681 -48.827 1.00 51.78 85 ALA A CA 1
ATOM 605 C C . ALA A 1 85 ? 51.995 7.122 -50.157 1.00 51.78 85 ALA A C 1
ATOM 607 O O . ALA A 1 85 ? 52.769 6.871 -51.074 1.00 51.78 85 ALA A O 1
ATOM 608 N N . GLU A 1 86 ? 50.685 6.930 -50.266 1.00 43.53 86 GLU A N 1
ATOM 609 C CA . GLU A 1 86 ? 50.045 6.647 -51.543 1.00 43.53 86 GLU A CA 1
ATOM 610 C C . GLU A 1 86 ? 48.852 7.581 -51.706 1.00 43.53 86 GLU A C 1
ATOM 612 O O . GLU A 1 86 ? 47.886 7.562 -50.941 1.00 43.53 86 GLU A O 1
ATOM 617 N N . ARG A 1 87 ? 48.998 8.478 -52.682 1.00 56.69 87 ARG A N 1
ATOM 618 C CA . ARG A 1 87 ? 48.029 9.493 -53.083 1.00 56.69 87 ARG A CA 1
ATOM 619 C C . ARG A 1 87 ? 46.669 8.827 -53.310 1.00 56.69 87 ARG A C 1
ATOM 621 O O . ARG A 1 87 ? 46.459 8.196 -54.340 1.00 56.69 87 ARG A O 1
ATOM 628 N N . ARG A 1 88 ? 45.735 8.986 -52.371 1.00 54.34 88 ARG A N 1
ATOM 629 C CA . ARG A 1 88 ? 44.313 8.720 -52.608 1.00 54.34 88 ARG A CA 1
ATOM 630 C C . ARG A 1 88 ? 43.534 10.006 -52.419 1.00 54.34 88 ARG A C 1
ATOM 632 O O . ARG A 1 88 ? 43.623 10.674 -51.395 1.00 54.34 88 ARG A O 1
ATOM 639 N N . SER A 1 89 ? 42.860 10.352 -53.499 1.00 53.97 89 SER A N 1
ATOM 640 C CA . SER A 1 89 ? 42.172 11.593 -53.793 1.00 53.97 89 SER A CA 1
ATOM 641 C C . SER A 1 89 ? 41.256 12.047 -52.658 1.00 53.97 89 SER A C 1
ATOM 643 O O . SER A 1 89 ? 40.390 11.304 -52.200 1.00 53.97 89 SER A O 1
ATOM 645 N N . LEU A 1 90 ? 41.437 13.298 -52.237 1.00 54.66 90 LEU A N 1
ATOM 646 C CA . LEU A 1 90 ? 40.512 14.043 -51.384 1.00 54.66 90 LEU A CA 1
ATOM 647 C C . LEU A 1 90 ? 39.316 14.499 -52.224 1.00 54.66 90 LEU A C 1
ATOM 649 O O . LEU A 1 90 ? 39.194 15.673 -52.564 1.00 54.66 90 LEU A O 1
ATOM 653 N N . SER A 1 91 ? 38.463 13.565 -52.625 1.00 59.03 91 SER A N 1
ATOM 654 C CA . SER A 1 91 ? 37.311 13.888 -53.461 1.00 59.03 91 SER A CA 1
ATOM 655 C C . SER A 1 91 ? 36.086 13.087 -53.040 1.00 59.03 91 SER A C 1
ATOM 657 O O . SER A 1 91 ? 36.078 11.865 -53.167 1.00 59.03 91 SER A O 1
ATOM 659 N N . ALA A 1 92 ? 35.076 13.854 -52.621 1.00 52.00 92 ALA A N 1
ATOM 660 C CA . ALA A 1 92 ? 33.683 13.520 -52.328 1.00 52.00 92 ALA A CA 1
ATOM 661 C C . ALA A 1 92 ? 33.340 13.107 -50.877 1.00 52.00 92 ALA A C 1
ATOM 663 O O . ALA A 1 92 ? 33.749 12.065 -50.376 1.00 52.00 92 ALA A O 1
ATOM 664 N N . ASP A 1 93 ? 32.550 13.977 -50.239 1.00 50.53 93 ASP A N 1
ATOM 665 C CA . ASP A 1 93 ? 31.518 13.704 -49.229 1.00 50.53 93 ASP A CA 1
ATOM 666 C C . ASP A 1 93 ? 31.848 12.822 -48.019 1.00 50.53 93 ASP A C 1
ATOM 668 O O . ASP A 1 93 ? 31.700 11.601 -48.027 1.00 50.53 93 ASP A O 1
ATOM 672 N N . ARG A 1 94 ? 32.166 13.466 -46.886 1.00 51.88 94 ARG A N 1
ATOM 673 C CA . ARG A 1 94 ? 32.167 12.808 -45.565 1.00 51.88 94 ARG A CA 1
ATOM 674 C C . ARG A 1 94 ? 31.609 13.642 -44.407 1.00 51.88 94 ARG A C 1
ATOM 676 O O . ARG A 1 94 ? 31.910 13.349 -43.252 1.00 51.88 94 ARG A O 1
ATOM 683 N N . TYR A 1 95 ? 30.782 14.650 -44.683 1.00 54.91 95 TYR A N 1
ATOM 684 C CA . TYR A 1 95 ? 30.130 15.425 -43.616 1.00 54.91 95 TYR A CA 1
ATOM 685 C C . TYR A 1 95 ? 28.742 14.888 -43.222 1.00 54.91 95 TYR A C 1
ATOM 687 O O . TYR A 1 95 ? 28.346 15.068 -42.076 1.00 54.91 95 TYR A O 1
ATOM 695 N N . THR A 1 96 ? 28.053 14.144 -44.093 1.00 55.84 96 THR A N 1
ATOM 696 C CA . THR A 1 96 ? 26.712 13.574 -43.829 1.00 55.84 96 THR A CA 1
ATOM 697 C C . THR A 1 96 ? 26.742 12.234 -43.085 1.00 55.84 96 THR A C 1
ATOM 699 O O . THR A 1 96 ? 25.961 12.010 -42.168 1.00 55.84 96 THR A O 1
ATOM 702 N N . ALA A 1 97 ? 27.712 11.360 -43.375 1.00 57.88 97 ALA A N 1
ATOM 703 C CA . ALA A 1 97 ? 27.796 10.042 -42.727 1.00 57.88 97 ALA A CA 1
ATOM 704 C C . ALA A 1 97 ? 28.063 10.102 -41.207 1.00 57.88 97 ALA A C 1
ATOM 706 O O . ALA A 1 97 ? 27.775 9.149 -40.485 1.00 57.88 97 ALA A O 1
ATOM 707 N N . ARG A 1 98 ? 28.632 11.211 -40.708 1.00 58.66 98 ARG A N 1
ATOM 708 C CA . ARG A 1 98 ? 28.878 11.413 -39.273 1.00 58.66 98 ARG A CA 1
ATOM 709 C C . ARG A 1 98 ? 27.624 11.938 -38.563 1.00 58.66 98 ARG A C 1
ATOM 711 O O . ARG A 1 98 ? 27.284 11.407 -37.511 1.00 58.66 98 ARG A O 1
ATOM 718 N N . SER A 1 99 ? 26.888 12.872 -39.175 1.00 63.50 99 SER A N 1
ATOM 719 C CA . SER A 1 99 ? 25.656 13.429 -38.595 1.00 63.50 99 SER A CA 1
ATOM 720 C C . SER A 1 99 ? 24.523 12.406 -38.502 1.00 63.50 99 SER A C 1
ATOM 722 O O . SER A 1 99 ? 23.881 12.317 -37.464 1.00 63.50 99 SER A O 1
ATOM 724 N N . GLU A 1 100 ? 24.333 11.553 -39.512 1.00 68.50 100 GLU A N 1
ATOM 725 C CA . GLU A 1 100 ? 23.315 10.485 -39.474 1.00 68.50 100 GLU A CA 1
ATOM 726 C C . GLU A 1 100 ? 23.599 9.457 -38.359 1.00 68.50 100 GLU A C 1
ATOM 728 O O . GLU A 1 100 ? 22.695 8.965 -37.673 1.00 68.50 100 GLU A O 1
ATOM 733 N N . SER A 1 101 ? 24.880 9.153 -38.120 1.00 76.12 101 SER A N 1
ATOM 734 C CA . SER A 1 101 ? 25.292 8.279 -37.016 1.00 76.12 101 SER A CA 1
ATOM 735 C C . SER A 1 101 ? 25.070 8.919 -35.638 1.00 76.12 101 SER A C 1
ATOM 737 O O . SER A 1 101 ? 24.753 8.222 -34.673 1.00 76.12 101 SER A O 1
ATOM 739 N N . ASP A 1 102 ? 25.165 10.245 -35.547 1.00 86.12 102 ASP A N 1
ATOM 740 C CA . ASP A 1 102 ? 24.913 10.998 -34.317 1.00 86.12 102 ASP A CA 1
ATOM 741 C C . ASP A 1 102 ? 23.404 11.157 -34.048 1.00 86.12 102 ASP A C 1
ATOM 743 O O . ASP A 1 102 ? 22.956 11.008 -32.907 1.00 86.12 102 ASP A O 1
ATOM 747 N N . GLU A 1 103 ? 22.589 11.354 -35.088 1.00 88.88 103 GLU A N 1
ATOM 748 C CA . GLU A 1 103 ? 21.121 11.380 -35.008 1.00 88.88 103 GLU A CA 1
ATOM 749 C C . GLU A 1 103 ? 20.553 10.029 -34.554 1.00 88.88 103 GLU A C 1
ATOM 751 O O . GLU A 1 103 ? 19.742 9.956 -33.626 1.00 88.88 103 GLU A O 1
ATOM 756 N N . THR A 1 104 ? 21.034 8.933 -35.143 1.00 90.69 104 THR A N 1
ATOM 757 C CA . THR A 1 104 ? 20.634 7.577 -34.738 1.00 90.69 104 THR A CA 1
ATOM 758 C C . THR A 1 104 ? 21.075 7.246 -33.308 1.00 90.69 104 THR A C 1
ATOM 760 O O . THR A 1 104 ? 20.298 6.676 -32.539 1.00 90.69 104 THR A O 1
ATOM 763 N N . ASN A 1 105 ? 22.278 7.653 -32.894 1.00 92.19 105 ASN A N 1
ATOM 764 C CA . ASN A 1 105 ? 22.752 7.511 -31.512 1.00 92.19 105 ASN A CA 1
ATOM 765 C C . ASN A 1 105 ? 21.885 8.316 -30.527 1.00 92.19 105 ASN A C 1
ATOM 767 O O . ASN A 1 105 ? 21.538 7.822 -29.451 1.00 92.19 105 ASN A O 1
ATOM 771 N N . THR A 1 106 ? 21.468 9.521 -30.919 1.00 95.19 106 THR A N 1
ATOM 772 C CA . THR A 1 106 ? 20.563 10.373 -30.135 1.00 95.19 106 THR A CA 1
ATOM 773 C C . THR A 1 106 ? 19.202 9.702 -29.945 1.00 95.19 106 THR A C 1
ATOM 775 O O . THR A 1 106 ? 18.761 9.527 -28.807 1.00 95.19 106 THR A O 1
ATOM 778 N N . LEU A 1 107 ? 18.590 9.197 -31.021 1.00 95.81 107 LEU A N 1
ATOM 779 C CA . LEU A 1 107 ? 17.323 8.457 -30.959 1.00 95.81 107 LEU A CA 1
ATOM 780 C C . LEU A 1 107 ? 17.411 7.210 -30.068 1.00 95.81 107 LEU A C 1
ATOM 782 O O . LEU A 1 107 ? 16.510 6.941 -29.270 1.00 95.81 107 LEU A O 1
ATOM 786 N N . MET A 1 108 ? 18.511 6.458 -30.156 1.00 95.62 108 MET A N 1
ATOM 787 C CA . MET A 1 108 ? 18.725 5.277 -29.315 1.00 95.62 108 MET A CA 1
ATOM 788 C C . MET A 1 108 ? 18.839 5.647 -27.832 1.00 95.62 108 MET A C 1
ATOM 790 O O . MET A 1 108 ? 18.235 4.985 -26.983 1.00 95.62 108 MET A O 1
ATOM 794 N N . ARG A 1 109 ? 19.558 6.726 -27.498 1.00 96.19 109 ARG A N 1
ATOM 795 C CA . ARG A 1 109 ? 19.656 7.234 -26.118 1.00 96.19 109 ARG A CA 1
ATOM 796 C C . ARG A 1 109 ? 18.300 7.660 -25.577 1.00 96.19 109 ARG A C 1
ATOM 798 O O . ARG A 1 109 ? 17.949 7.288 -24.458 1.00 96.19 109 ARG A O 1
ATOM 805 N N . GLU A 1 110 ? 17.518 8.383 -26.369 1.00 97.00 110 GLU A N 1
ATOM 806 C CA . GLU A 1 110 ? 16.170 8.798 -25.988 1.00 97.00 110 GLU A CA 1
ATOM 807 C C . GLU A 1 110 ? 15.227 7.613 -25.787 1.00 97.00 110 GLU A C 1
ATOM 809 O O . GLU A 1 110 ? 14.437 7.609 -24.838 1.00 97.00 110 GLU A O 1
ATOM 814 N N . TYR A 1 111 ? 15.324 6.588 -26.637 1.00 96.62 111 TYR A N 1
ATOM 815 C CA . TYR A 1 111 ? 14.553 5.359 -26.493 1.00 96.62 111 TYR A CA 1
ATOM 816 C C . TYR A 1 111 ? 14.854 4.668 -25.159 1.00 96.62 111 TYR A C 1
ATOM 818 O O . TYR A 1 111 ? 13.929 4.343 -24.407 1.00 96.62 111 TYR A O 1
ATOM 826 N N . PHE A 1 112 ? 16.134 4.493 -24.817 1.00 97.31 112 PHE A N 1
ATOM 827 C CA . PHE A 1 112 ? 16.514 3.900 -23.535 1.00 97.31 112 PHE A CA 1
ATOM 828 C C . PHE A 1 112 ? 16.099 4.776 -22.353 1.00 97.31 112 PHE A C 1
ATOM 830 O O . PHE A 1 112 ? 15.532 4.258 -21.394 1.00 97.31 112 PHE A O 1
ATOM 837 N N . ALA A 1 113 ? 16.271 6.097 -22.443 1.00 97.50 113 ALA A N 1
ATOM 838 C CA . ALA A 1 113 ? 15.825 7.026 -21.407 1.00 97.50 113 ALA A CA 1
ATOM 839 C C . ALA A 1 113 ? 14.298 6.999 -21.215 1.00 97.50 113 ALA A C 1
ATOM 841 O O . ALA A 1 113 ? 13.800 7.101 -20.096 1.00 97.50 113 ALA A O 1
ATOM 842 N N . ARG A 1 114 ? 13.519 6.843 -22.292 1.00 96.62 114 ARG A N 1
ATOM 843 C CA . ARG A 1 114 ? 12.059 6.678 -22.227 1.00 96.62 114 ARG A CA 1
ATOM 844 C C . ARG A 1 114 ? 11.678 5.350 -21.579 1.00 96.62 114 ARG A C 1
ATOM 846 O O . ARG A 1 114 ? 10.791 5.323 -20.731 1.00 96.62 114 ARG A O 1
ATOM 853 N N . LYS A 1 115 ? 12.364 4.265 -21.941 1.00 96.75 115 LYS A N 1
ATOM 854 C CA . LYS A 1 115 ? 12.143 2.938 -21.357 1.00 96.75 115 LYS A CA 1
ATOM 855 C C . LYS A 1 115 ? 12.470 2.915 -19.865 1.00 96.75 115 LYS A C 1
ATOM 857 O O . LYS A 1 115 ? 11.735 2.299 -19.099 1.00 96.75 115 LYS A O 1
ATOM 862 N N . GLU A 1 116 ? 13.529 3.603 -19.456 1.00 97.00 116 GLU A N 1
ATOM 863 C CA . GLU A 1 116 ? 13.916 3.690 -18.051 1.00 97.00 116 GLU A CA 1
ATOM 864 C C . GLU A 1 116 ? 12.936 4.547 -17.249 1.00 97.00 116 GLU A C 1
ATOM 866 O O . GLU A 1 116 ? 12.467 4.113 -16.201 1.00 97.00 116 GLU A O 1
ATOM 871 N N . ARG A 1 117 ? 12.498 5.690 -17.796 1.00 96.06 117 ARG A N 1
ATOM 872 C CA . ARG A 1 117 ? 11.416 6.487 -17.195 1.00 96.06 117 ARG A CA 1
ATOM 873 C C . ARG A 1 117 ? 10.137 5.674 -17.001 1.00 96.06 117 ARG A C 1
ATOM 875 O O . ARG A 1 117 ? 9.573 5.705 -15.917 1.00 96.06 117 ARG A O 1
ATOM 882 N N . ALA A 1 118 ? 9.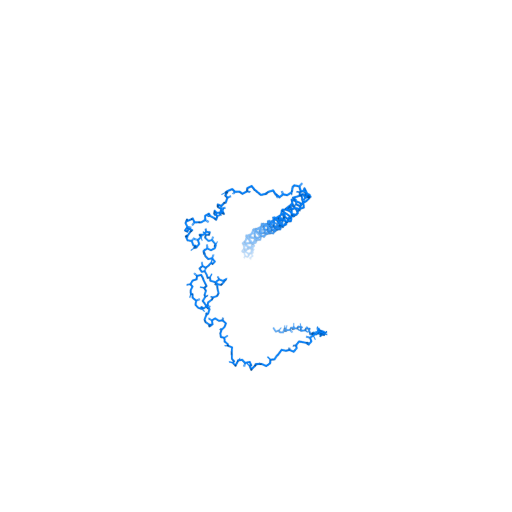732 4.883 -17.995 1.00 95.88 118 ALA A N 1
ATOM 883 C CA . ALA A 1 118 ? 8.550 4.027 -17.886 1.00 95.88 118 ALA A CA 1
ATOM 884 C C . ALA A 1 118 ? 8.692 2.936 -16.805 1.00 95.88 118 ALA A C 1
ATOM 886 O O . ALA A 1 118 ? 7.714 2.577 -16.150 1.00 95.88 118 ALA A O 1
ATOM 887 N N . ARG A 1 119 ? 9.903 2.400 -16.593 1.00 96.44 119 ARG A N 1
ATOM 888 C CA . ARG A 1 119 ? 10.169 1.449 -15.500 1.00 96.44 119 ARG A CA 1
ATOM 889 C C . ARG A 1 119 ? 10.084 2.119 -14.137 1.00 96.44 119 ARG A C 1
ATOM 891 O O . ARG A 1 119 ? 9.432 1.575 -13.251 1.00 96.44 119 ARG A O 1
ATOM 898 N N . VAL A 1 120 ? 10.712 3.283 -13.986 1.00 97.06 120 VAL A N 1
ATOM 899 C CA . VAL A 1 120 ? 10.685 4.051 -12.737 1.00 97.06 120 VAL A CA 1
ATOM 900 C C . VAL A 1 120 ? 9.258 4.473 -12.400 1.00 97.06 120 VAL A C 1
ATOM 902 O O . VAL A 1 120 ? 8.817 4.247 -11.280 1.00 97.06 120 VAL A O 1
ATOM 905 N N . GLU A 1 121 ? 8.501 4.982 -13.372 1.00 96.38 121 GLU A N 1
ATOM 906 C CA . GLU A 1 121 ? 7.098 5.363 -13.185 1.00 96.38 121 GLU A CA 1
ATOM 907 C C . GLU A 1 121 ? 6.233 4.168 -12.767 1.00 96.38 121 GLU A C 1
ATOM 909 O O . GLU A 1 121 ? 5.388 4.291 -11.882 1.00 96.38 121 GLU A O 1
ATOM 914 N N . LYS A 1 122 ? 6.463 2.985 -13.352 1.00 95.75 122 LYS A N 1
ATOM 915 C CA . LYS A 1 122 ? 5.754 1.766 -12.952 1.00 95.75 122 LYS A CA 1
ATOM 916 C C . LYS A 1 122 ? 6.050 1.395 -11.497 1.00 95.75 122 LYS A C 1
ATOM 918 O O . LYS A 1 122 ? 5.115 1.143 -10.743 1.00 95.75 122 LYS A O 1
ATOM 923 N N . ILE A 1 123 ? 7.322 1.409 -11.102 1.00 94.56 123 ILE A N 1
ATOM 924 C CA . ILE A 1 123 ? 7.737 1.119 -9.723 1.00 94.56 123 ILE A CA 1
ATOM 925 C C . ILE A 1 123 ? 7.149 2.154 -8.757 1.00 94.56 123 ILE A C 1
ATOM 927 O O . ILE A 1 123 ? 6.622 1.794 -7.708 1.00 94.56 123 ILE A O 1
ATOM 931 N N . GLU A 1 124 ? 7.192 3.437 -9.112 1.00 95.38 124 GLU A N 1
ATOM 932 C CA . GLU A 1 124 ? 6.644 4.511 -8.288 1.00 95.38 124 GLU A CA 1
ATOM 933 C C . GLU A 1 124 ? 5.125 4.383 -8.131 1.00 95.38 124 GLU A C 1
ATOM 935 O O . GLU A 1 124 ? 4.599 4.507 -7.023 1.00 95.38 124 GLU A O 1
ATOM 940 N N . LYS A 1 125 ? 4.408 4.089 -9.219 1.00 96.00 125 LYS A N 1
ATOM 941 C CA . LYS A 1 125 ? 2.958 3.889 -9.198 1.00 96.00 125 LYS A CA 1
ATOM 942 C C . LYS A 1 125 ? 2.568 2.685 -8.340 1.00 96.00 125 LYS A C 1
ATOM 944 O O . LYS A 1 125 ? 1.665 2.808 -7.516 1.00 96.00 125 LYS A O 1
ATOM 949 N N . GLU A 1 126 ? 3.269 1.562 -8.482 1.00 92.94 126 GLU A N 1
ATOM 950 C CA . GLU A 1 126 ? 3.079 0.376 -7.636 1.00 92.94 126 GLU A CA 1
ATOM 951 C C . GLU A 1 126 ? 3.396 0.677 -6.162 1.00 92.94 126 GLU A C 1
ATOM 953 O O . GLU A 1 126 ? 2.657 0.256 -5.270 1.00 92.94 126 GLU A O 1
ATOM 958 N N . GLY A 1 127 ? 4.441 1.467 -5.895 1.00 94.94 127 GLY A N 1
ATOM 959 C CA . GLY A 1 127 ? 4.798 1.928 -4.553 1.00 94.94 127 GLY A CA 1
ATOM 960 C C . GLY A 1 127 ? 3.712 2.797 -3.916 1.00 94.94 127 GLY A C 1
ATOM 961 O O . GLY A 1 127 ? 3.328 2.559 -2.769 1.00 94.94 127 GLY A O 1
ATOM 962 N N . ARG A 1 128 ? 3.156 3.760 -4.664 1.00 92.62 128 ARG A N 1
ATOM 963 C CA . ARG A 1 128 ? 2.044 4.607 -4.199 1.00 92.62 128 ARG A CA 1
ATOM 964 C C . ARG A 1 128 ? 0.780 3.796 -3.936 1.00 92.62 128 ARG A C 1
ATOM 966 O O . ARG A 1 128 ? 0.115 4.025 -2.929 1.00 92.62 128 ARG A O 1
ATOM 973 N N . GLU A 1 129 ? 0.453 2.841 -4.805 1.00 93.88 129 GLU A N 1
ATOM 974 C CA . GLU A 1 129 ? -0.717 1.983 -4.613 1.00 93.88 129 GLU A CA 1
ATOM 975 C C . GLU A 1 129 ? -0.552 1.083 -3.383 1.00 93.88 129 GLU A C 1
ATOM 977 O O . GLU A 1 129 ? -1.457 1.002 -2.553 1.00 93.88 129 GLU A O 1
ATOM 982 N N . LYS A 1 130 ? 0.620 0.459 -3.212 1.00 95.12 130 LYS A N 1
ATOM 983 C CA . LYS A 1 130 ? 0.918 -0.368 -2.039 1.00 95.12 130 LYS A CA 1
ATOM 984 C C . LYS A 1 130 ? 0.842 0.444 -0.743 1.00 95.12 130 LYS A C 1
ATOM 986 O O . LYS A 1 130 ? 0.167 0.012 0.187 1.00 95.12 130 LYS A O 1
ATOM 991 N N . ALA A 1 131 ? 1.440 1.635 -0.712 1.00 94.12 131 ALA A N 1
ATOM 992 C CA . ALA A 1 131 ? 1.340 2.541 0.432 1.00 94.12 131 ALA A CA 1
ATOM 993 C C . ALA A 1 131 ? -0.117 2.953 0.715 1.00 94.12 131 ALA A C 1
ATOM 995 O O . ALA A 1 131 ? -0.525 3.042 1.872 1.00 94.12 131 ALA A O 1
ATOM 996 N N . GLY A 1 132 ? -0.927 3.146 -0.332 1.00 94.69 132 GLY A N 1
ATOM 997 C CA . GLY A 1 132 ? -2.363 3.391 -0.210 1.00 94.69 132 GLY A CA 1
ATOM 998 C C . GLY A 1 132 ? -3.105 2.232 0.459 1.00 94.69 132 GLY A C 1
ATOM 999 O O . GLY A 1 132 ? -3.842 2.455 1.421 1.00 94.69 132 GLY A O 1
ATOM 1000 N N . ARG A 1 133 ? -2.861 0.993 0.011 1.00 94.19 133 ARG A N 1
ATOM 1001 C CA . ARG A 1 133 ? -3.472 -0.212 0.600 1.00 94.19 133 ARG A CA 1
ATOM 1002 C C . ARG A 1 133 ? -3.055 -0.413 2.057 1.00 94.19 133 ARG A C 1
ATOM 1004 O O . ARG A 1 133 ? -3.896 -0.722 2.895 1.00 94.19 133 ARG A O 1
ATOM 1011 N N . GLU A 1 134 ? -1.781 -0.202 2.379 1.00 96.19 134 GLU A N 1
ATOM 1012 C CA . GLU A 1 134 ? -1.276 -0.302 3.754 1.00 96.19 134 GLU A CA 1
ATOM 1013 C C . GLU A 1 134 ? -1.885 0.775 4.665 1.00 96.19 134 GLU A C 1
ATOM 1015 O O . GLU A 1 134 ? -2.311 0.480 5.784 1.00 96.19 134 GLU A O 1
ATOM 1020 N N . ALA A 1 135 ? -2.008 2.014 4.180 1.00 96.00 135 ALA A N 1
ATOM 1021 C CA . ALA A 1 135 ? -2.641 3.095 4.928 1.00 96.00 135 ALA A CA 1
ATOM 1022 C C . ALA A 1 135 ? -4.139 2.844 5.166 1.00 96.00 135 ALA A C 1
ATOM 1024 O O . ALA A 1 135 ? -4.658 3.163 6.240 1.00 96.00 135 ALA A O 1
ATOM 1025 N N . GLU A 1 136 ? -4.845 2.276 4.187 1.00 94.38 136 GLU A N 1
ATOM 1026 C CA . GLU A 1 136 ? -6.244 1.886 4.347 1.00 94.38 136 GLU A CA 1
ATOM 1027 C C . GLU A 1 136 ? -6.395 0.741 5.355 1.00 94.38 136 GLU A C 1
ATOM 1029 O O . GLU A 1 136 ? -7.196 0.853 6.286 1.00 94.38 136 GLU A O 1
ATOM 1034 N N . ALA A 1 137 ? -5.571 -0.304 5.250 1.00 96.38 137 ALA A N 1
ATOM 1035 C CA . ALA A 1 137 ? -5.559 -1.413 6.201 1.00 96.38 137 ALA A CA 1
ATOM 1036 C C . ALA A 1 137 ? -5.304 -0.922 7.637 1.00 96.38 137 ALA A C 1
ATOM 1038 O O . ALA A 1 137 ? -6.032 -1.292 8.558 1.00 96.38 137 ALA A O 1
ATOM 1039 N N . ALA A 1 138 ? -4.359 0.005 7.824 1.00 97.12 138 ALA A N 1
ATOM 1040 C CA . ALA A 1 138 ? -4.086 0.607 9.127 1.00 97.12 138 ALA A CA 1
ATOM 1041 C C . ALA A 1 138 ? -5.278 1.415 9.676 1.00 97.12 138 ALA A C 1
ATOM 1043 O O . ALA A 1 138 ? -5.511 1.446 10.889 1.00 97.12 138 ALA A O 1
ATOM 1044 N N . LYS A 1 139 ? -6.058 2.083 8.814 1.00 96.44 139 LYS A N 1
ATOM 1045 C CA . LYS A 1 139 ? -7.297 2.766 9.229 1.00 96.44 139 LYS A CA 1
ATOM 1046 C C . LYS A 1 139 ? -8.374 1.760 9.634 1.00 96.44 139 LYS A C 1
ATOM 1048 O O . LYS A 1 139 ? -9.012 1.956 10.669 1.00 96.44 139 LYS A O 1
ATOM 1053 N N . GLN A 1 140 ? -8.546 0.688 8.863 1.00 96.19 140 GLN A N 1
ATOM 1054 C CA . GLN A 1 140 ? -9.516 -0.366 9.162 1.00 96.19 140 GLN A CA 1
ATOM 1055 C C . GLN A 1 140 ? -9.176 -1.094 10.470 1.00 96.19 140 GLN A C 1
ATOM 1057 O O . GLN A 1 140 ? -10.053 -1.293 11.308 1.00 96.19 140 GLN A O 1
ATOM 1062 N N . GLU A 1 141 ? -7.905 -1.419 10.708 1.00 96.69 141 GLU A N 1
ATOM 1063 C CA . GLU A 1 141 ? -7.453 -2.035 11.958 1.00 96.69 141 GLU A CA 1
ATOM 1064 C C . GLU A 1 141 ? -7.718 -1.123 13.163 1.00 96.69 141 GLU A C 1
ATOM 1066 O O . GLU A 1 141 ? -8.286 -1.555 14.169 1.00 96.69 141 GLU A O 1
ATOM 1071 N N . LYS A 1 142 ? -7.396 0.173 13.048 1.00 97.62 142 LYS A N 1
ATOM 1072 C CA . LYS A 1 142 ? -7.704 1.158 14.095 1.00 97.62 142 LYS A CA 1
ATOM 1073 C C . LYS A 1 142 ? -9.203 1.246 14.377 1.00 97.62 142 LYS A C 1
ATOM 1075 O O . LYS A 1 142 ? -9.582 1.360 15.542 1.00 97.62 142 LYS A O 1
ATOM 1080 N N . ALA A 1 143 ? -10.050 1.194 13.349 1.00 96.75 143 ALA A N 1
ATOM 1081 C CA . ALA A 1 143 ? -11.501 1.193 13.515 1.00 96.75 143 ALA A CA 1
ATOM 1082 C C . ALA A 1 143 ? -11.989 -0.080 14.226 1.00 96.75 143 ALA A C 1
ATOM 1084 O O . ALA A 1 143 ? -12.734 0.015 15.202 1.00 96.75 143 ALA A O 1
ATOM 1085 N N . ARG A 1 144 ? -11.497 -1.257 13.818 1.00 96.44 144 ARG A N 1
ATOM 1086 C CA . ARG A 1 144 ? -11.813 -2.537 14.473 1.00 96.44 144 ARG A CA 1
ATOM 1087 C C . ARG A 1 144 ? -11.408 -2.540 15.943 1.00 96.44 144 ARG A C 1
ATOM 1089 O O . ARG A 1 144 ? -12.211 -2.912 16.791 1.00 96.44 144 ARG A O 1
ATOM 1096 N N . ARG A 1 145 ? -10.210 -2.044 16.253 1.00 97.00 145 ARG A N 1
ATOM 1097 C CA . ARG A 1 145 ? -9.705 -1.967 17.628 1.00 97.00 145 ARG A CA 1
ATOM 1098 C C . ARG A 1 145 ? -10.528 -1.030 18.512 1.00 97.00 145 ARG A C 1
ATOM 1100 O O . ARG A 1 145 ? -10.665 -1.282 19.705 1.00 97.00 145 ARG A O 1
ATOM 1107 N N . LYS A 1 146 ? -11.059 0.068 17.965 1.00 97.88 146 LYS A N 1
ATOM 1108 C CA . LYS A 1 146 ? -11.972 0.952 18.710 1.00 97.88 146 LYS A CA 1
ATOM 1109 C C . LYS A 1 146 ? -13.294 0.249 19.013 1.00 97.88 146 LYS A C 1
ATOM 1111 O O . LYS A 1 146 ? -13.723 0.262 20.161 1.00 97.88 146 LYS A O 1
ATOM 1116 N N . LEU A 1 147 ? -13.871 -0.413 18.012 1.00 96.50 147 LEU A N 1
ATOM 1117 C CA . LEU A 1 147 ? -15.124 -1.151 18.158 1.00 96.50 147 LEU A CA 1
ATOM 1118 C C . LEU A 1 147 ? -15.003 -2.290 19.179 1.00 96.50 147 LEU A C 1
ATOM 1120 O O . LEU A 1 147 ? -15.889 -2.473 20.006 1.00 96.50 147 LEU A O 1
ATOM 1124 N N . GLU A 1 148 ? -13.891 -3.024 19.167 1.00 96.81 148 GLU A N 1
ATOM 1125 C CA . GLU A 1 148 ? -13.620 -4.084 20.143 1.00 96.81 148 GLU A CA 1
ATOM 1126 C C . GLU A 1 148 ? -13.549 -3.544 21.577 1.00 96.81 148 GLU A C 1
ATOM 1128 O O . GLU A 1 148 ? -14.222 -4.068 22.461 1.00 96.81 148 GLU A O 1
ATOM 1133 N N . LYS A 1 149 ? -12.828 -2.436 21.796 1.00 97.75 149 LYS A N 1
ATOM 1134 C CA . LYS A 1 149 ? -12.760 -1.775 23.110 1.00 97.75 149 LYS A CA 1
ATOM 1135 C C . LYS A 1 149 ? -14.124 -1.289 23.598 1.00 97.75 149 LYS A C 1
ATOM 1137 O O . LYS A 1 149 ? -14.407 -1.332 24.791 1.00 97.75 149 LYS A O 1
ATOM 1142 N N . GLU A 1 150 ? -14.968 -0.787 22.701 1.00 96.31 150 GLU A N 1
ATOM 1143 C CA . GLU A 1 150 ? -16.334 -0.381 23.051 1.00 96.31 150 GLU A CA 1
ATOM 1144 C C . GLU A 1 150 ? -17.212 -1.590 23.399 1.00 96.31 150 GLU A C 1
ATOM 1146 O O . GLU A 1 150 ? -17.988 -1.534 24.354 1.00 96.31 150 GLU A O 1
ATOM 1151 N N . ALA A 1 151 ? -17.059 -2.703 22.678 1.00 97.38 151 ALA A N 1
ATOM 1152 C CA . ALA A 1 151 ? -17.765 -3.944 22.973 1.00 97.38 151 ALA A CA 1
ATOM 1153 C C . ALA A 1 151 ? -17.343 -4.546 24.324 1.00 97.38 151 ALA A C 1
ATOM 1155 O O . ALA A 1 151 ? -18.206 -5.002 25.071 1.00 97.38 151 ALA A O 1
ATOM 1156 N N . GLU A 1 152 ? -16.052 -4.512 24.655 1.00 97.38 152 GLU A N 1
ATOM 1157 C CA . GLU A 1 152 ? -15.514 -4.953 25.947 1.00 97.38 152 GLU A CA 1
ATOM 1158 C C . GLU A 1 152 ? -16.075 -4.117 27.102 1.00 97.38 152 GLU A C 1
ATOM 1160 O O . GLU A 1 152 ? -16.692 -4.667 28.011 1.00 97.38 152 GLU A O 1
ATOM 1165 N N . LYS A 1 153 ? -16.006 -2.782 27.010 1.00 97.56 153 LYS A N 1
ATOM 1166 C CA . LYS A 1 153 ? -16.608 -1.887 28.015 1.00 97.56 153 LYS A CA 1
ATOM 1167 C C . LYS A 1 153 ? -18.097 -2.155 28.221 1.00 97.56 153 LYS A C 1
ATOM 1169 O O . LYS A 1 153 ? -18.584 -2.140 29.348 1.00 97.56 153 LYS A O 1
ATOM 1174 N N . LYS A 1 154 ? -18.828 -2.422 27.134 1.00 97.94 154 LYS A N 1
ATOM 1175 C CA . LYS A 1 154 ? -20.252 -2.762 27.201 1.00 97.94 154 LYS A CA 1
ATOM 1176 C C . LYS A 1 154 ? -20.496 -4.115 27.876 1.00 97.94 154 LYS A C 1
ATOM 1178 O O . LYS A 1 154 ? -21.533 -4.276 28.510 1.00 97.94 154 LYS A O 1
ATOM 1183 N N . ARG A 1 155 ? -19.585 -5.084 27.740 1.00 97.94 155 ARG A N 1
ATOM 1184 C CA . ARG A 1 155 ? -19.660 -6.364 28.465 1.00 97.94 155 ARG A CA 1
ATOM 1185 C C . ARG A 1 155 ? -19.433 -6.160 29.955 1.00 97.94 155 ARG A C 1
ATOM 1187 O O . ARG A 1 155 ? -20.287 -6.567 30.730 1.00 97.94 155 ARG A O 1
ATOM 1194 N N . GLU A 1 156 ? -18.382 -5.439 30.337 1.00 97.88 156 GLU A N 1
ATOM 1195 C CA . GLU A 1 156 ? -18.130 -5.127 31.748 1.00 97.88 156 GLU A CA 1
ATOM 1196 C C . GLU A 1 156 ? -19.297 -4.373 32.390 1.00 97.88 156 GLU A C 1
ATOM 1198 O O . GLU A 1 156 ? -19.660 -4.626 33.533 1.00 97.88 156 GLU A O 1
ATOM 1203 N N . GLN A 1 157 ? -19.897 -3.424 31.666 1.00 97.56 157 GLN A N 1
ATOM 1204 C CA . GLN 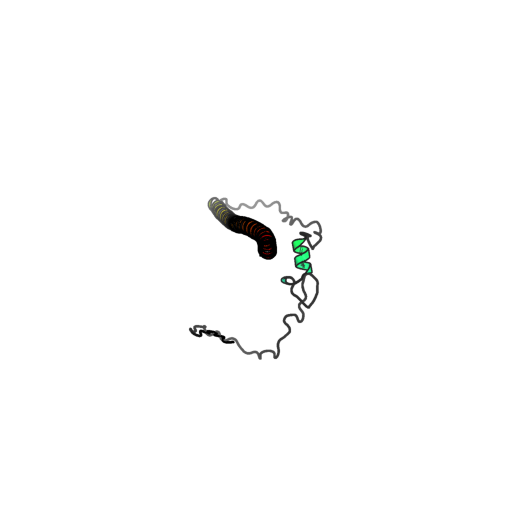A 1 157 ? -21.048 -2.692 32.182 1.00 97.56 157 GLN A CA 1
ATOM 1205 C C . GLN A 1 157 ? -22.247 -3.614 32.406 1.00 97.56 157 GLN A C 1
ATOM 1207 O O . GLN A 1 157 ? -22.858 -3.546 33.464 1.00 97.56 157 GLN A O 1
ATOM 1212 N N . LYS A 1 158 ? -22.531 -4.522 31.465 1.00 98.31 158 LYS A N 1
ATOM 1213 C CA . LYS A 1 158 ? -23.584 -5.526 31.647 1.00 98.31 158 LYS A CA 1
ATOM 1214 C C . LYS A 1 158 ? -23.326 -6.427 32.848 1.00 98.31 158 LYS A C 1
ATOM 1216 O O . LYS A 1 158 ? -24.258 -6.693 33.585 1.00 98.31 158 LYS A O 1
ATOM 1221 N N . GLU A 1 159 ? -22.086 -6.849 33.078 1.00 98.31 159 GLU A N 1
ATOM 1222 C CA . GLU A 1 159 ? -21.745 -7.659 34.253 1.00 98.31 159 GLU A CA 1
ATOM 1223 C C . GLU A 1 159 ? -21.975 -6.893 35.562 1.00 98.31 159 GLU A C 1
ATOM 1225 O O . GLU A 1 159 ? -22.523 -7.453 36.510 1.00 98.31 159 GLU A O 1
ATOM 1230 N N . ARG A 1 160 ? -21.611 -5.603 35.613 1.00 98.44 160 ARG A N 1
ATOM 1231 C CA . ARG A 1 160 ? -21.908 -4.739 36.770 1.00 98.44 160 ARG A CA 1
ATOM 1232 C C . ARG A 1 160 ? -23.416 -4.585 36.980 1.00 98.44 160 ARG A C 1
ATOM 1234 O O . ARG A 1 160 ? -23.886 -4.715 38.109 1.00 98.44 160 ARG A O 1
ATOM 1241 N N . ASP A 1 161 ? -24.167 -4.352 35.907 1.00 98.25 161 ASP A N 1
ATOM 1242 C CA . ASP A 1 161 ? -25.625 -4.223 35.958 1.00 98.25 161 ASP A CA 1
ATOM 1243 C C . ASP A 1 161 ? -26.286 -5.547 36.387 1.00 98.25 161 ASP A C 1
ATOM 1245 O O . ASP A 1 161 ? -27.193 -5.544 37.216 1.00 98.25 161 ASP A O 1
ATOM 1249 N N . ASP A 1 162 ? -25.798 -6.691 35.902 1.00 98.44 162 ASP A N 1
ATOM 1250 C CA . ASP A 1 162 ? -26.285 -8.023 36.274 1.00 98.44 162 ASP A CA 1
ATOM 1251 C C . ASP A 1 162 ? -26.020 -8.332 37.754 1.00 98.44 162 ASP A C 1
ATOM 1253 O O . ASP A 1 162 ? -26.901 -8.861 38.439 1.00 98.44 162 ASP A O 1
ATOM 1257 N N . GLN A 1 163 ? -24.842 -7.963 38.273 1.00 98.00 163 GLN A N 1
ATOM 1258 C CA . GLN A 1 163 ? -24.523 -8.064 39.702 1.00 98.00 163 GLN A CA 1
ATOM 1259 C C . GLN A 1 163 ? -25.456 -7.191 40.548 1.00 98.00 163 GLN A C 1
ATOM 1261 O O . GLN A 1 163 ? -25.975 -7.649 41.567 1.00 98.00 163 GLN A O 1
ATOM 1266 N N . LEU A 1 164 ? -25.725 -5.960 40.109 1.00 98.00 164 LEU A N 1
ATOM 1267 C CA . LEU A 1 164 ? -26.662 -5.069 40.788 1.00 98.00 164 LEU A CA 1
ATOM 1268 C C . LEU A 1 164 ? -28.085 -5.646 40.779 1.00 98.00 164 LEU A C 1
ATOM 1270 O O . LEU A 1 164 ? -28.737 -5.713 41.820 1.00 98.00 164 LEU A O 1
ATOM 1274 N N . LEU A 1 165 ? -28.552 -6.134 39.628 1.00 97.94 165 LEU A N 1
ATOM 1275 C CA . LEU A 1 165 ? -29.857 -6.783 39.494 1.00 97.94 165 LEU A CA 1
ATOM 1276 C C . LEU A 1 165 ? -29.958 -8.070 40.317 1.00 97.94 165 LEU A C 1
ATOM 1278 O O . LEU A 1 165 ? -31.056 -8.448 40.727 1.00 97.94 165 LEU A O 1
ATOM 1282 N N . TYR A 1 166 ? -28.853 -8.782 40.530 1.00 97.88 166 TYR A N 1
ATOM 1283 C CA . TYR A 1 166 ? -28.811 -9.940 41.416 1.00 97.88 166 TYR A CA 1
ATOM 1284 C C . TYR A 1 166 ? -29.014 -9.528 42.878 1.00 97.88 166 TYR A C 1
ATOM 1286 O O . TYR A 1 166 ? -29.872 -10.106 43.545 1.00 97.88 166 TYR A O 1
ATOM 1294 N N . LEU A 1 167 ? -28.304 -8.494 43.344 1.00 97.75 167 LEU A N 1
ATOM 1295 C CA . LEU A 1 167 ? -28.453 -7.956 44.700 1.00 97.75 167 LEU A CA 1
ATOM 1296 C C . LEU A 1 167 ? -29.872 -7.433 44.953 1.00 97.75 167 LEU A C 1
ATOM 1298 O O . LEU A 1 167 ? -30.500 -7.835 45.927 1.00 97.75 167 LEU A O 1
ATOM 1302 N N . VAL A 1 168 ? -30.430 -6.640 44.033 1.00 97.56 168 VAL A N 1
ATOM 1303 C CA . VAL A 1 168 ? -31.817 -6.147 44.136 1.00 97.56 168 VAL A CA 1
ATOM 1304 C C . VAL A 1 168 ? -32.814 -7.309 44.208 1.00 97.56 168 VAL A C 1
ATOM 1306 O O . VAL A 1 168 ? -33.722 -7.306 45.036 1.00 97.56 168 VAL A O 1
ATOM 1309 N N . ARG A 1 169 ? -32.631 -8.354 43.387 1.00 97.06 169 ARG A N 1
ATOM 1310 C CA . ARG A 1 169 ? -33.475 -9.563 43.432 1.00 97.06 169 ARG A CA 1
ATOM 1311 C C . ARG A 1 169 ? -33.296 -10.390 44.706 1.00 97.06 169 ARG A C 1
ATOM 1313 O O . ARG A 1 169 ? -34.178 -11.190 45.025 1.00 97.06 169 ARG A O 1
ATOM 1320 N N . MET A 1 170 ? -32.157 -10.293 45.385 1.00 96.19 170 MET A N 1
ATOM 1321 C CA . MET A 1 170 ? -31.963 -10.906 46.698 1.00 96.19 170 MET A CA 1
ATOM 1322 C C . MET A 1 170 ? -32.655 -10.106 47.801 1.00 96.19 170 MET A C 1
ATOM 1324 O O . MET A 1 170 ? -33.284 -10.722 48.653 1.00 96.19 170 MET A O 1
ATOM 1328 N N . GLU A 1 171 ? -32.587 -8.776 47.759 1.00 95.00 171 GLU A N 1
ATOM 1329 C CA . GLU A 1 171 ? -33.186 -7.903 48.776 1.00 95.00 171 GLU A CA 1
ATOM 1330 C C . GLU A 1 171 ? -34.718 -7.972 48.765 1.00 95.00 171 GLU A C 1
ATOM 1332 O O . GLU A 1 171 ? -35.332 -8.226 49.794 1.00 95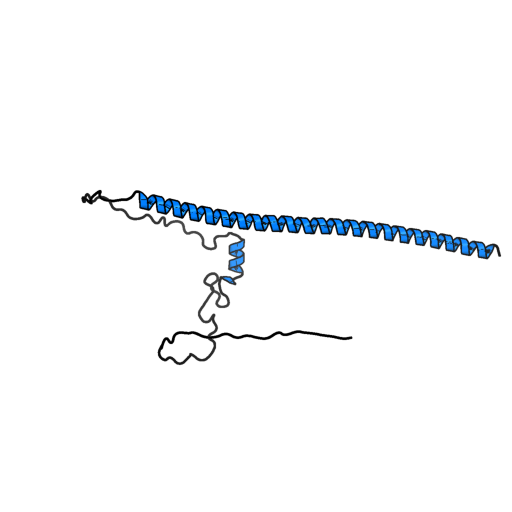.00 171 GLU A O 1
ATOM 1337 N N . ILE A 1 172 ? -35.345 -7.906 47.582 1.00 95.12 172 ILE A N 1
ATOM 1338 C CA . ILE A 1 172 ? -36.812 -8.021 47.444 1.00 95.12 172 ILE A CA 1
ATOM 1339 C C . ILE A 1 172 ? -37.338 -9.343 48.036 1.00 95.12 172 ILE A C 1
ATOM 1341 O O . ILE A 1 172 ? -38.445 -9.401 48.564 1.00 95.12 172 ILE A O 1
ATOM 1345 N N . ARG A 1 173 ? -36.541 -10.420 47.964 1.00 91.56 173 ARG A N 1
ATOM 1346 C CA . ARG A 1 173 ? -36.886 -11.726 48.551 1.00 91.56 173 ARG A CA 1
ATOM 1347 C C . ARG A 1 173 ? -36.719 -11.788 50.071 1.00 91.56 173 ARG A C 1
ATOM 1349 O O . ARG A 1 173 ? -37.211 -12.739 50.659 1.00 91.56 173 ARG A O 1
ATOM 1356 N N . GLN A 1 174 ? -36.001 -10.850 50.681 1.00 87.44 174 GLN A N 1
ATOM 1357 C CA . GLN A 1 174 ? -35.845 -10.753 52.136 1.00 87.44 174 GLN A CA 1
ATOM 1358 C C . GLN A 1 174 ? -36.890 -9.828 52.773 1.00 87.44 174 GLN A C 1
ATOM 1360 O O . GLN A 1 174 ? -37.232 -10.018 53.935 1.00 87.44 174 GLN A O 1
ATOM 1365 N N . GLU A 1 175 ? -37.408 -8.850 52.025 1.00 76.69 175 GLU A N 1
ATOM 1366 C CA . GLU A 1 175 ? -38.463 -7.927 52.479 1.00 76.69 175 GLU A CA 1
ATOM 1367 C C . GLU A 1 175 ? -39.892 -8.507 52.383 1.00 76.69 175 GLU A C 1
ATOM 1369 O O . GLU A 1 175 ? -40.849 -7.851 52.796 1.00 76.69 175 GLU A O 1
ATOM 1374 N N . THR A 1 176 ? -40.047 -9.718 51.835 1.00 64.38 176 THR A N 1
ATOM 1375 C CA . THR A 1 176 ? -41.327 -10.445 51.706 1.00 64.38 176 THR A CA 1
ATOM 1376 C C . THR A 1 176 ? -41.394 -11.633 52.652 1.00 64.38 176 THR A C 1
ATOM 1378 O O . THR A 1 176 ? -42.505 -11.879 53.174 1.00 64.38 176 THR A O 1
#

Secondary structure (DSSP, 8-state):
--------------------------PPPSS---TTTT---TTT--SSS-GGG-HHHHHHHHTT--S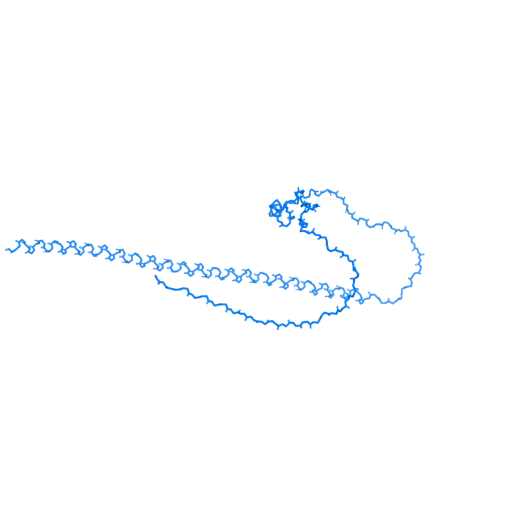S-----------------------S--SHHHHHHHHHHHHHHHHHHHHHHHHHHHHHHHHHHHHHHHHHHHHHHHHHHHHHHHHHHHHHHHHHHHHHHHHHHHHTTT--

InterPro domains:
  IPR001878 Zinc finger, CCHC-type [PF00098] (39-52)